Protein AF-A0A8J6CFY9-F1 (afdb_monomer)

Mean predicted aligned error: 5.6 Å

Foldseek 3Di:
DDDDDPDDAFWKFWFFADADPVRADPPQFGTFIFGDDPQWTFGWAAQDPPDQKIFGPPVDDIHGNSRTDDTWDPVQKDKDKDQQQRCCDPVRNNSPDITIMIGCPVTDDDPSYDHHHNNVRDHDD

pLDDT: mean 87.93, std 11.48, range [39.66, 97.69]

Radius of gyration: 15.2 Å; Cα contacts (8 Å, |Δi|>4): 250; chains: 1; bounding box: 37×32×42 Å

Structure (mmCIF, N/CA/C/O backbone):
data_AF-A0A8J6CFY9-F1
#
_entry.id   AF-A0A8J6CFY9-F1
#
loop_
_atom_site.group_PDB
_atom_site.id
_atom_site.type_symbol
_atom_site.label_atom_id
_atom_site.label_alt_id
_atom_site.label_comp_id
_atom_site.label_asym_id
_atom_site.label_entity_id
_atom_site.label_seq_id
_atom_site.pdbx_PDB_ins_code
_atom_site.Cartn_x
_atom_site.Cartn_y
_atom_site.Cartn_z
_atom_site.occupancy
_atom_site.B_iso_or_equiv
_atom_site.auth_seq_id
_atom_site.auth_comp_id
_atom_site.auth_asym_id
_atom_site.auth_atom_id
_atom_site.pdbx_PDB_model_num
ATOM 1 N N . MET A 1 1 ? -15.707 1.335 21.697 1.00 39.66 1 MET A N 1
ATOM 2 C CA . MET A 1 1 ? -15.986 -0.067 21.331 1.00 39.66 1 MET A CA 1
ATOM 3 C C . MET A 1 1 ? -14.994 -0.407 20.237 1.00 39.66 1 MET A C 1
ATOM 5 O O . MET A 1 1 ? -15.181 0.064 19.128 1.00 39.66 1 MET A O 1
ATOM 9 N N . HIS A 1 2 ? -13.880 -1.063 20.570 1.00 47.53 2 HIS A N 1
ATOM 10 C CA . HIS A 1 2 ? -12.913 -1.491 19.557 1.00 47.53 2 HIS A CA 1
ATOM 11 C C . HIS A 1 2 ? -13.482 -2.744 18.893 1.00 47.53 2 HIS A C 1
ATOM 13 O O . HIS A 1 2 ? -13.640 -3.768 19.554 1.00 47.53 2 HIS A O 1
ATOM 19 N N . VAL A 1 3 ? -13.885 -2.636 17.628 1.00 51.59 3 VAL A N 1
ATOM 20 C CA . VAL A 1 3 ? -14.164 -3.813 16.804 1.00 51.59 3 VAL A CA 1
ATOM 21 C C . VAL A 1 3 ? -12.809 -4.431 16.500 1.00 51.59 3 VAL A C 1
ATOM 23 O O . VAL A 1 3 ? -11.958 -3.782 15.904 1.00 51.59 3 VAL A O 1
ATOM 26 N N . GLN A 1 4 ? -12.590 -5.654 16.967 1.00 63.72 4 GLN A N 1
ATOM 27 C CA . GLN A 1 4 ? -11.393 -6.403 16.623 1.00 63.72 4 GLN A CA 1
ATOM 28 C C . GLN A 1 4 ? -11.618 -6.962 15.216 1.00 63.72 4 GLN A C 1
ATOM 30 O O . GLN A 1 4 ? -12.425 -7.875 15.036 1.00 63.72 4 GLN A O 1
ATOM 35 N N . LEU A 1 5 ? -10.991 -6.345 14.214 1.00 73.81 5 LEU A N 1
ATOM 36 C CA . LEU A 1 5 ? -11.023 -6.850 12.845 1.00 73.81 5 LEU A CA 1
ATOM 37 C C . LEU A 1 5 ? -10.344 -8.227 12.834 1.00 73.81 5 LEU A C 1
ATOM 39 O O . LEU A 1 5 ? -9.223 -8.377 13.317 1.00 73.81 5 LEU A O 1
ATOM 43 N N . GLN A 1 6 ? -11.040 -9.245 12.331 1.00 85.25 6 GLN A N 1
ATOM 44 C CA . GLN A 1 6 ? -10.416 -10.531 12.031 1.00 85.25 6 GLN A CA 1
ATOM 45 C C . GLN A 1 6 ? -9.733 -10.392 10.676 1.00 85.25 6 GLN A C 1
ATOM 47 O O . GLN A 1 6 ? -10.409 -10.438 9.653 1.00 85.25 6 GLN A O 1
ATOM 52 N N . LEU A 1 7 ? -8.424 -10.158 10.701 1.00 92.81 7 LEU A N 1
ATOM 53 C CA . LEU A 1 7 ? -7.603 -9.981 9.508 1.00 92.81 7 LEU A CA 1
ATOM 54 C C . LEU A 1 7 ? -6.872 -11.281 9.170 1.00 92.81 7 LEU A C 1
ATOM 56 O O . LEU A 1 7 ? -6.381 -11.978 10.063 1.00 92.81 7 LEU A O 1
ATOM 60 N N . ALA A 1 8 ? -6.826 -11.598 7.883 1.00 93.88 8 ALA A N 1
ATOM 61 C CA . ALA A 1 8 ? -6.137 -12.741 7.309 1.00 93.88 8 ALA A CA 1
ATOM 62 C C . ALA A 1 8 ? -4.882 -12.307 6.537 1.00 93.88 8 ALA A C 1
ATOM 64 O O . ALA A 1 8 ? -4.687 -11.138 6.217 1.00 93.8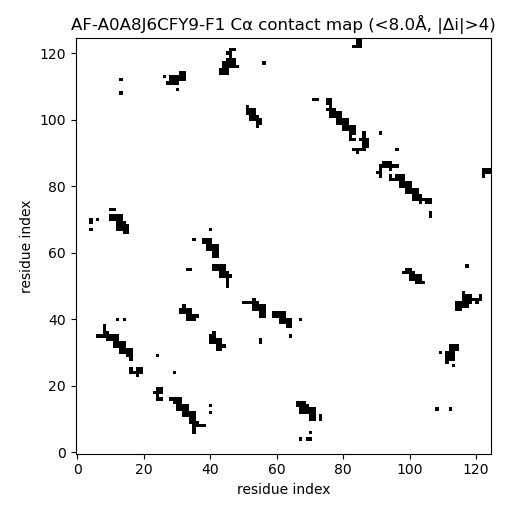8 8 ALA A O 1
ATOM 65 N N . GLU A 1 9 ? -4.019 -13.277 6.238 1.00 94.38 9 GLU A N 1
ATOM 66 C CA . GLU A 1 9 ? -2.862 -13.071 5.364 1.00 94.38 9 GLU A CA 1
ATOM 67 C C . GLU A 1 9 ? -3.316 -12.594 3.974 1.00 94.38 9 GLU A C 1
ATOM 69 O O . GLU A 1 9 ? -4.197 -13.206 3.368 1.00 94.38 9 GLU A O 1
ATOM 74 N N . GLY A 1 10 ? -2.696 -11.526 3.472 1.00 94.62 10 GLY A N 1
ATOM 75 C CA . GLY A 1 10 ? -3.005 -10.906 2.184 1.00 94.62 10 GLY A CA 1
ATOM 76 C C . GLY A 1 10 ? -4.200 -9.948 2.196 1.00 94.62 10 GLY A C 1
ATOM 77 O O . GLY A 1 10 ? -4.516 -9.378 1.150 1.00 94.62 10 GLY A O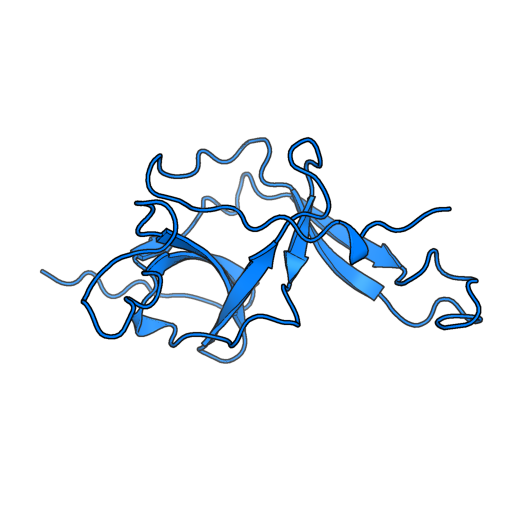 1
ATOM 78 N N . ASP A 1 11 ? -4.863 -9.745 3.342 1.00 96.94 11 ASP A N 1
ATOM 79 C CA . ASP A 1 11 ? -5.894 -8.713 3.462 1.00 96.94 11 ASP A CA 1
ATOM 80 C C . ASP A 1 11 ? -5.282 -7.328 3.247 1.00 96.94 11 ASP A C 1
ATOM 82 O O . ASP A 1 11 ? -4.242 -6.993 3.817 1.00 96.94 11 ASP A O 1
ATOM 86 N N . LEU A 1 12 ? -5.970 -6.488 2.473 1.00 97.69 12 LEU A N 1
ATOM 87 C CA . LEU A 1 12 ? -5.592 -5.090 2.322 1.00 97.69 12 LEU A CA 1
ATOM 88 C C . LEU A 1 12 ? -6.365 -4.217 3.296 1.00 97.69 12 LEU A C 1
ATOM 90 O O . LEU A 1 12 ? -7.585 -4.330 3.428 1.00 97.69 12 LEU A O 1
ATOM 94 N N . VAL A 1 13 ? -5.661 -3.308 3.958 1.00 97.69 13 VAL A N 1
ATOM 95 C CA . VAL A 1 13 ? -6.228 -2.475 5.015 1.00 97.69 13 VAL A CA 1
ATOM 96 C C . VAL A 1 13 ? -5.832 -1.016 4.866 1.00 97.69 13 VAL A C 1
ATOM 98 O O . VAL A 1 13 ? -4.769 -0.684 4.341 1.00 97.69 13 VAL A O 1
ATOM 101 N N . GLU A 1 14 ? -6.667 -0.136 5.409 1.00 97.50 14 GLU A N 1
ATOM 102 C CA . GLU A 1 14 ? -6.207 1.166 5.871 1.00 97.50 14 GLU A CA 1
ATOM 103 C C . GLU A 1 14 ? -5.751 1.050 7.319 1.00 97.50 14 GLU A C 1
ATOM 105 O O . GLU A 1 14 ? -6.473 0.520 8.169 1.00 97.50 14 GLU A O 1
ATOM 110 N N . TYR A 1 15 ? -4.556 1.557 7.597 1.00 96.25 15 TYR A N 1
ATOM 111 C CA . TYR A 1 15 ? -3.928 1.502 8.911 1.00 96.25 15 TYR A CA 1
ATOM 112 C C . TYR A 1 15 ? -3.549 2.899 9.386 1.00 96.25 15 TYR A C 1
ATOM 114 O O . TYR A 1 15 ? -3.349 3.811 8.584 1.00 96.25 15 TYR A O 1
ATOM 122 N N . ARG A 1 16 ? -3.429 3.085 10.695 1.00 95.31 16 ARG A N 1
ATOM 123 C CA . ARG A 1 16 ? -3.052 4.368 11.281 1.00 95.31 16 ARG A CA 1
ATOM 124 C C . ARG A 1 16 ? -1.572 4.672 11.047 1.00 95.31 16 ARG A C 1
ATOM 126 O O . ARG A 1 16 ? -0.696 3.896 11.418 1.00 95.31 16 ARG A O 1
ATOM 133 N N . LEU A 1 17 ? -1.280 5.833 10.462 1.00 92.19 17 LEU A N 1
ATOM 134 C CA . LEU A 1 17 ? 0.099 6.282 10.292 1.00 92.19 17 LEU A CA 1
ATOM 135 C C . LEU A 1 17 ? 0.728 6.627 11.647 1.00 92.19 17 LEU A C 1
ATOM 137 O O . LEU A 1 17 ? 0.064 7.241 12.491 1.00 92.19 17 LEU A O 1
ATOM 141 N N . PRO A 1 18 ? 2.021 6.312 11.842 1.00 85.19 18 PRO A N 1
ATOM 142 C CA . PRO A 1 18 ? 2.742 6.771 13.014 1.00 85.19 18 PRO A CA 1
ATOM 143 C C . PRO A 1 18 ? 2.774 8.303 13.034 1.00 85.19 18 PRO A C 1
ATOM 145 O O . PRO A 1 18 ? 2.968 8.963 12.009 1.00 85.19 18 PRO A O 1
ATOM 148 N N . VAL A 1 19 ? 2.572 8.868 14.220 1.00 83.69 19 VAL A N 1
ATOM 149 C CA . VAL A 1 19 ? 2.742 10.302 14.460 1.00 83.69 19 VAL A CA 1
ATOM 150 C C . VAL A 1 19 ? 4.220 10.620 14.679 1.00 83.69 19 VAL A C 1
ATOM 152 O O . VAL A 1 19 ? 4.953 9.805 15.240 1.00 83.69 19 VAL A O 1
ATOM 155 N N . ASP A 1 20 ? 4.663 11.803 14.251 1.00 77.81 20 ASP A N 1
ATOM 156 C CA . ASP A 1 20 ? 5.998 12.297 14.601 1.00 77.81 20 ASP A CA 1
ATOM 157 C C . ASP A 1 20 ? 6.113 12.567 16.118 1.00 77.81 20 ASP A C 1
ATOM 159 O O . ASP A 1 20 ? 5.126 12.531 16.858 1.00 77.81 20 ASP A O 1
ATOM 163 N N . GLU A 1 21 ? 7.319 12.875 16.603 1.00 69.19 21 GLU A N 1
ATOM 164 C CA . GLU A 1 21 ? 7.559 13.191 18.025 1.00 69.19 21 GLU A CA 1
ATOM 165 C C . GLU A 1 21 ? 6.724 14.384 18.538 1.00 69.19 21 GLU A C 1
ATOM 167 O O . GLU A 1 21 ? 6.524 14.538 19.742 1.00 69.19 21 GLU A O 1
ATOM 172 N N . ALA A 1 22 ? 6.210 15.222 17.633 1.00 72.19 22 ALA A N 1
ATOM 173 C CA . ALA A 1 22 ? 5.331 16.346 17.933 1.00 72.19 22 ALA A CA 1
ATOM 174 C C . ALA A 1 22 ? 3.833 15.995 17.802 1.00 72.19 22 ALA A C 1
ATOM 176 O O . ALA A 1 22 ? 2.985 16.888 17.881 1.00 72.19 22 ALA A O 1
ATOM 177 N N . GLY A 1 23 ? 3.487 14.718 17.604 1.00 71.62 23 GLY A N 1
ATOM 178 C CA . GLY A 1 23 ? 2.112 14.240 17.461 1.00 71.62 23 GLY A CA 1
ATOM 179 C C . GLY A 1 23 ? 1.458 14.602 16.124 1.00 71.62 23 GLY A C 1
ATOM 180 O O . GLY A 1 23 ? 0.234 14.533 16.001 1.00 71.62 23 GLY A O 1
ATOM 181 N N . ARG A 1 24 ? 2.236 15.034 15.128 1.00 74.50 24 ARG A N 1
ATOM 182 C CA . ARG A 1 24 ? 1.733 15.419 13.807 1.00 74.50 24 ARG A CA 1
ATOM 183 C C . ARG A 1 24 ? 1.738 14.220 12.879 1.00 74.50 24 ARG A C 1
ATOM 185 O O . ARG A 1 24 ? 2.643 13.392 12.900 1.00 74.50 24 ARG A O 1
ATOM 192 N N . VAL A 1 25 ? 0.721 14.169 12.031 1.00 77.50 25 VAL A N 1
ATOM 193 C CA . VAL A 1 25 ? 0.616 13.160 10.984 1.00 77.50 25 VAL A CA 1
ATOM 194 C C . VAL A 1 25 ? 1.223 13.678 9.671 1.00 77.50 25 VAL A C 1
ATOM 196 O O . VAL A 1 25 ? 1.073 14.871 9.372 1.00 77.50 25 VAL A O 1
ATOM 199 N N . PRO A 1 26 ? 1.897 12.825 8.879 1.00 74.00 26 PRO A N 1
ATOM 200 C CA . PRO A 1 26 ? 2.460 13.219 7.589 1.00 74.00 26 PRO A CA 1
ATOM 201 C C . PRO A 1 26 ? 1.391 13.805 6.657 1.00 74.00 26 PRO A C 1
ATOM 203 O O . PRO A 1 26 ? 0.328 13.216 6.475 1.00 74.00 26 PRO A O 1
ATOM 206 N N . ASP A 1 27 ? 1.658 14.973 6.070 1.00 77.44 27 ASP A N 1
ATOM 207 C CA . ASP A 1 27 ? 0.786 15.636 5.084 1.00 77.44 27 ASP A CA 1
ATOM 208 C C . ASP A 1 27 ? -0.666 15.893 5.558 1.00 77.44 27 ASP A C 1
ATOM 210 O O . ASP A 1 27 ? -1.576 16.087 4.751 1.00 77.44 27 ASP A O 1
ATOM 214 N N . GLY A 1 28 ? -0.914 15.881 6.876 1.00 82.06 28 GL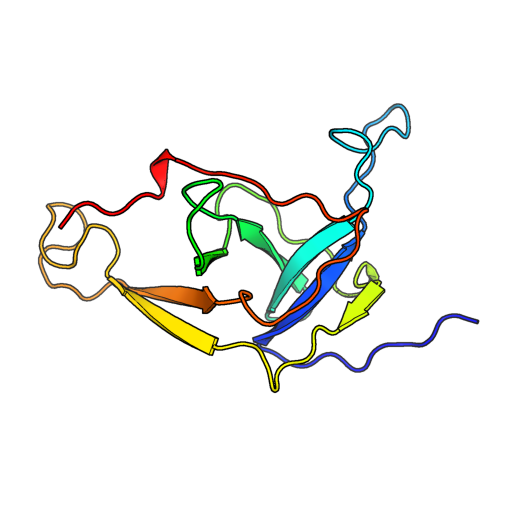Y A N 1
ATOM 215 C CA . GLY A 1 28 ? -2.264 15.991 7.447 1.00 82.06 28 GLY A CA 1
ATOM 216 C C . GLY A 1 28 ? -3.133 14.737 7.266 1.00 82.06 28 GLY A C 1
ATOM 217 O O . GLY A 1 28 ? -4.304 14.750 7.647 1.00 82.06 28 GLY A O 1
ATOM 218 N N . LYS A 1 29 ? -2.576 13.661 6.701 1.00 89.06 29 LYS A N 1
ATOM 219 C CA . LYS A 1 29 ? -3.240 12.380 6.448 1.00 89.06 29 LYS A CA 1
ATOM 220 C C . LYS A 1 29 ? -2.976 11.425 7.599 1.00 89.06 29 LYS A C 1
ATOM 222 O O . LYS A 1 29 ? -1.847 11.318 8.054 1.00 89.06 29 LYS A O 1
ATOM 227 N N . ARG A 1 30 ? -4.010 10.739 8.082 1.00 93.06 30 ARG A N 1
ATOM 228 C CA . ARG A 1 30 ? -3.929 9.898 9.290 1.00 93.06 30 ARG A CA 1
ATOM 229 C C . ARG A 1 30 ? -3.807 8.417 8.986 1.00 93.06 30 ARG A C 1
ATOM 231 O O . ARG A 1 30 ? -3.405 7.665 9.868 1.00 93.06 30 ARG A O 1
ATOM 238 N N . LEU A 1 31 ? -4.171 8.017 7.774 1.00 95.94 31 LEU A N 1
ATOM 239 C CA . LEU A 1 31 ? -4.207 6.624 7.368 1.00 95.94 31 LEU A CA 1
ATOM 240 C C . LEU A 1 31 ? -3.172 6.364 6.275 1.00 95.94 31 LEU A C 1
ATOM 242 O O . LEU A 1 31 ? -2.879 7.243 5.466 1.00 95.94 31 LEU A O 1
ATOM 246 N N . GLY A 1 32 ? -2.605 5.168 6.269 1.00 96.44 32 GLY A N 1
ATOM 247 C CA . GLY A 1 32 ? -1.875 4.582 5.153 1.00 96.44 32 GLY A CA 1
ATOM 248 C C . GLY A 1 32 ? -2.653 3.388 4.615 1.00 96.44 32 GLY A C 1
ATOM 249 O O . GLY A 1 32 ? -3.633 2.961 5.223 1.00 96.44 32 GLY A O 1
ATOM 250 N N . VAL A 1 33 ? -2.217 2.848 3.484 1.00 97.62 33 VAL A N 1
ATOM 251 C CA . VAL A 1 33 ? -2.746 1.604 2.913 1.00 97.62 33 VAL A CA 1
ATOM 252 C C . VAL A 1 33 ? -1.664 0.534 2.972 1.00 97.62 33 VAL A C 1
ATOM 254 O O . VAL A 1 33 ? -0.498 0.835 2.724 1.00 97.62 33 VAL A O 1
ATOM 257 N N . GLY A 1 34 ? -2.022 -0.686 3.355 1.00 97.69 34 GLY A N 1
ATOM 258 C CA . GLY A 1 34 ? -1.062 -1.760 3.589 1.00 97.69 34 GLY A CA 1
ATOM 259 C C . GLY A 1 34 ? -1.647 -3.146 3.340 1.00 97.69 34 GLY A C 1
ATOM 260 O O . GLY A 1 34 ? -2.866 -3.306 3.336 1.00 97.69 34 GLY A O 1
ATOM 261 N N . SER A 1 35 ? -0.776 -4.135 3.160 1.00 97.69 35 SER A N 1
ATOM 262 C CA . SER A 1 35 ? -1.134 -5.556 3.082 1.00 97.69 35 SER A CA 1
ATOM 263 C C . SER A 1 35 ? -0.761 -6.272 4.378 1.00 97.69 35 SER A C 1
ATOM 265 O O . SER A 1 35 ? 0.308 -6.027 4.942 1.00 97.69 35 SER A O 1
ATOM 267 N N . VAL A 1 36 ? -1.633 -7.146 4.874 1.00 97.12 36 VAL A N 1
ATOM 268 C CA . VAL A 1 36 ? -1.392 -7.928 6.088 1.00 97.12 36 VAL A CA 1
ATOM 269 C C . VAL A 1 36 ? -0.505 -9.122 5.761 1.00 97.12 36 VAL A C 1
ATOM 271 O O . VAL A 1 36 ? -0.905 -10.010 5.012 1.00 97.12 36 VAL A O 1
ATOM 274 N N . HIS A 1 37 ? 0.668 -9.180 6.386 1.00 95.31 37 HIS A N 1
ATOM 275 C CA . HIS A 1 37 ? 1.560 -10.329 6.313 1.00 95.31 37 HIS A CA 1
ATOM 276 C C . HIS A 1 37 ? 2.133 -10.677 7.679 1.00 95.31 37 HIS A C 1
ATOM 278 O O . HIS A 1 37 ? 2.663 -9.819 8.383 1.00 95.31 37 HIS A O 1
ATOM 284 N N . GLN A 1 38 ? 2.034 -11.947 8.067 1.00 93.00 38 GLN A N 1
ATOM 285 C CA . GLN A 1 38 ? 2.613 -12.488 9.303 1.00 9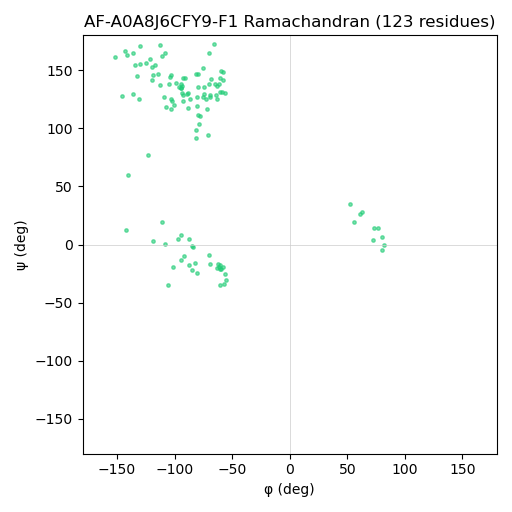3.00 38 GLN A CA 1
ATOM 286 C C . GLN A 1 38 ? 2.222 -11.699 10.571 1.00 93.00 38 GLN A C 1
ATOM 288 O O . GLN A 1 38 ? 3.008 -11.566 11.508 1.00 93.00 38 GLN A O 1
ATOM 293 N N . GLY A 1 39 ? 0.991 -11.177 10.614 1.00 91.75 39 GLY A N 1
ATOM 294 C CA . GLY A 1 39 ? 0.490 -10.381 11.742 1.00 91.75 39 GLY A CA 1
ATOM 295 C C . GLY A 1 39 ? 1.011 -8.940 11.786 1.00 91.75 39 GLY A C 1
ATOM 296 O O . GLY A 1 39 ? 0.865 -8.271 12.806 1.00 91.75 39 GLY A O 1
ATOM 297 N N . GLN A 1 40 ? 1.601 -8.456 10.697 1.00 96.44 40 GLN A N 1
ATOM 298 C CA . GLN A 1 40 ? 2.002 -7.066 10.506 1.00 96.44 40 GLN A CA 1
ATOM 299 C C . GLN A 1 40 ? 1.307 -6.493 9.272 1.00 96.44 40 GLN A C 1
ATOM 301 O O . GLN A 1 40 ? 0.867 -7.234 8.399 1.00 96.44 40 GLN A O 1
ATOM 306 N N . VAL A 1 41 ? 1.224 -5.171 9.185 1.00 97.50 41 VAL A N 1
ATOM 307 C CA . VAL A 1 41 ? 0.780 -4.466 7.981 1.00 97.50 41 VAL A CA 1
ATOM 308 C C . VAL A 1 41 ? 2.008 -3.897 7.289 1.00 97.50 41 VAL A C 1
ATOM 310 O O . VAL A 1 41 ? 2.713 -3.051 7.839 1.00 97.50 41 VAL A O 1
ATOM 313 N N . PHE A 1 42 ? 2.261 -4.371 6.077 1.00 97.44 42 PHE A N 1
ATOM 314 C CA . PHE A 1 42 ? 3.319 -3.890 5.203 1.00 97.44 42 PHE A CA 1
ATOM 315 C C . PHE A 1 42 ? 2.768 -2.730 4.371 1.00 97.44 42 PHE A C 1
ATOM 317 O O . PHE A 1 42 ? 1.801 -2.936 3.630 1.00 97.44 42 PHE A O 1
ATOM 324 N N . PRO A 1 43 ? 3.319 -1.511 4.504 1.00 97.50 43 PRO A N 1
ATOM 325 C CA . PRO A 1 43 ? 2.840 -0.353 3.762 1.00 97.50 43 PRO A CA 1
ATOM 326 C C . PRO A 1 43 ? 2.894 -0.586 2.255 1.00 97.50 43 PRO A C 1
ATOM 328 O O . PRO A 1 43 ? 3.843 -1.179 1.748 1.00 97.50 43 PRO A O 1
ATOM 331 N N . LEU A 1 44 ? 1.886 -0.090 1.544 1.00 97.44 44 LEU A N 1
ATOM 332 C CA . LEU A 1 44 ? 1.853 -0.087 0.090 1.00 97.44 44 LEU A CA 1
ATOM 333 C C . LEU A 1 44 ? 2.180 1.308 -0.460 1.00 97.44 44 LEU A C 1
ATOM 335 O O . LEU A 1 44 ? 1.797 2.338 0.105 1.00 97.44 44 LEU A O 1
ATOM 339 N N . CYS A 1 45 ? 2.845 1.340 -1.607 1.00 96.62 45 CYS A N 1
ATOM 340 C CA . CYS A 1 45 ? 3.124 2.536 -2.389 1.00 96.62 45 CYS A CA 1
ATOM 341 C C . CYS A 1 45 ? 2.728 2.339 -3.856 1.00 96.62 45 CYS A C 1
ATOM 343 O O . CYS A 1 45 ? 2.395 1.242 -4.296 1.00 96.62 45 CYS A O 1
ATOM 345 N N . LYS A 1 46 ? 2.766 3.429 -4.618 1.00 95.00 46 LYS A N 1
ATOM 346 C CA . LYS A 1 46 ? 2.643 3.442 -6.080 1.00 95.00 46 LYS A CA 1
ATOM 347 C C . LYS A 1 46 ? 3.935 3.982 -6.665 1.00 95.00 46 LYS A C 1
ATOM 349 O O . LYS A 1 46 ? 4.588 4.794 -6.018 1.00 95.00 46 LYS A O 1
ATOM 354 N N . TRP A 1 47 ? 4.289 3.648 -7.900 1.00 90.62 47 TRP A N 1
ATOM 355 C CA . TRP A 1 47 ? 5.438 4.310 -8.537 1.00 90.62 47 TRP A CA 1
ATOM 356 C C . TRP A 1 47 ? 5.094 5.693 -9.107 1.00 90.62 47 TRP A C 1
ATOM 358 O O . TRP A 1 47 ? 5.952 6.562 -9.197 1.00 90.62 47 TRP A O 1
ATOM 368 N N . SER A 1 48 ? 3.829 5.958 -9.436 1.00 92.50 48 SER A N 1
ATOM 369 C CA . SER A 1 48 ? 3.373 7.288 -9.851 1.00 92.50 48 SER A CA 1
ATOM 370 C C . SER A 1 48 ? 1.990 7.604 -9.282 1.00 92.50 48 SER A C 1
ATOM 372 O O . SER A 1 48 ? 1.263 6.713 -8.837 1.00 92.50 48 SER A O 1
ATOM 374 N N . ALA A 1 49 ? 1.611 8.885 -9.284 1.00 89.69 49 ALA A N 1
ATOM 375 C CA . ALA A 1 49 ? 0.281 9.303 -8.836 1.00 89.69 49 ALA A CA 1
ATOM 376 C C . ALA A 1 49 ? -0.841 8.677 -9.688 1.00 89.69 49 ALA A C 1
ATOM 378 O O . ALA A 1 49 ? -1.881 8.308 -9.143 1.00 89.69 49 ALA A O 1
ATOM 379 N N . GLU A 1 50 ? -0.580 8.495 -10.985 1.00 89.81 50 GLU A N 1
ATOM 380 C CA . GLU A 1 50 ? -1.530 8.003 -11.992 1.00 89.81 50 GLU A CA 1
ATOM 381 C C . GLU A 1 50 ? -1.501 6.479 -12.180 1.00 89.81 50 GLU A C 1
ATOM 383 O O . GLU A 1 50 ? -2.351 5.946 -12.880 1.00 89.81 50 GLU A O 1
ATOM 388 N N . ALA A 1 51 ? -0.524 5.764 -11.609 1.00 88.25 51 ALA A N 1
ATOM 389 C CA . ALA A 1 51 ? -0.483 4.302 -11.695 1.00 88.25 51 ALA A CA 1
ATOM 390 C C . ALA A 1 51 ? -1.751 3.699 -11.072 1.00 88.25 51 ALA A C 1
ATOM 392 O O . ALA A 1 51 ? -2.267 4.252 -10.118 1.00 88.25 51 ALA A O 1
ATOM 393 N N . ASP A 1 52 ? -2.254 2.559 -11.523 1.00 87.62 52 ASP A N 1
ATOM 394 C CA . ASP A 1 52 ? -3.387 1.915 -10.830 1.00 87.62 52 ASP A CA 1
ATOM 395 C C . ASP A 1 52 ? -2.932 0.851 -9.825 1.00 87.62 52 ASP A C 1
ATOM 397 O O . ASP A 1 52 ? -3.713 0.408 -8.982 1.00 87.62 52 ASP A O 1
ATOM 401 N N . GLU A 1 53 ? -1.662 0.458 -9.903 1.00 91.94 53 GLU A N 1
ATOM 402 C CA . GLU A 1 53 ? -1.086 -0.626 -9.120 1.00 91.94 53 GLU A CA 1
ATOM 403 C C . GLU A 1 53 ? -0.373 -0.104 -7.871 1.00 91.94 53 GLU A C 1
ATOM 405 O O . GLU A 1 53 ? 0.401 0.860 -7.897 1.00 91.94 53 GLU A O 1
ATOM 410 N N . PHE A 1 54 ? -0.641 -0.796 -6.775 1.00 96.25 54 PHE A N 1
ATOM 411 C CA . PHE A 1 54 ? 0.021 -0.676 -5.494 1.00 96.25 54 PHE A CA 1
ATOM 412 C C . PHE A 1 54 ? 0.966 -1.858 -5.314 1.00 96.25 54 PHE A C 1
ATOM 414 O O . PHE A 1 54 ? 0.639 -2.975 -5.700 1.00 96.25 54 PHE A O 1
ATOM 421 N N . LEU A 1 55 ? 2.106 -1.613 -4.688 1.00 95.31 55 LEU A N 1
ATOM 422 C CA . LEU A 1 55 ? 3.137 -2.599 -4.364 1.00 95.31 55 LEU A CA 1
ATOM 423 C C . LEU A 1 55 ? 3.634 -2.366 -2.939 1.00 95.31 55 LEU A C 1
ATOM 425 O O . LEU A 1 55 ? 3.399 -1.298 -2.375 1.00 95.31 55 LEU A O 1
ATOM 429 N N . VAL A 1 56 ? 4.332 -3.337 -2.360 1.00 95.75 56 VAL A N 1
ATOM 430 C CA . VAL A 1 56 ? 4.939 -3.171 -1.033 1.00 95.75 56 VAL A CA 1
ATOM 431 C C . VAL A 1 56 ? 6.010 -2.077 -1.068 1.00 95.75 56 VAL A C 1
ATOM 433 O O . VAL A 1 56 ? 6.909 -2.092 -1.907 1.00 95.75 56 VAL A O 1
ATOM 436 N N . ASP A 1 57 ? 5.925 -1.121 -0.142 1.00 95.31 57 ASP A N 1
ATOM 437 C CA . ASP A 1 57 ? 6.963 -0.115 0.079 1.00 95.31 57 ASP A CA 1
ATOM 438 C C . ASP A 1 57 ? 8.082 -0.715 0.939 1.00 95.31 57 ASP A C 1
ATOM 440 O O . ASP A 1 57 ? 8.030 -0.676 2.167 1.00 95.31 57 ASP A O 1
ATOM 444 N N . GLU A 1 58 ? 9.098 -1.282 0.289 1.00 91.00 58 GLU A N 1
ATOM 445 C CA . GLU A 1 58 ? 10.251 -1.915 0.951 1.00 91.00 58 GLU A CA 1
ATOM 446 C C . GLU A 1 58 ? 11.097 -0.942 1.792 1.00 91.00 58 GLU A C 1
ATOM 448 O O . GLU A 1 58 ? 11.814 -1.372 2.696 1.00 91.00 58 GLU A O 1
ATOM 453 N N . ASP A 1 59 ? 10.993 0.366 1.540 1.00 91.38 59 ASP A N 1
ATOM 454 C CA . ASP A 1 59 ? 11.663 1.395 2.340 1.00 91.38 59 ASP A CA 1
ATOM 455 C C . ASP A 1 59 ? 10.881 1.749 3.616 1.00 91.38 59 ASP A C 1
ATOM 457 O O . ASP A 1 59 ? 11.405 2.427 4.508 1.00 91.38 59 ASP A O 1
ATOM 461 N N . ALA A 1 60 ? 9.605 1.364 3.698 1.00 93.00 60 ALA A N 1
ATOM 462 C CA . ALA A 1 60 ? 8.758 1.645 4.844 1.00 93.00 60 ALA A CA 1
ATOM 463 C C . ALA A 1 60 ? 8.792 0.481 5.841 1.00 93.00 60 ALA A C 1
ATOM 465 O O . ALA A 1 60 ? 8.707 -0.693 5.488 1.00 93.00 60 ALA A O 1
ATOM 466 N N . SER A 1 61 ? 8.890 0.804 7.131 1.00 94.25 61 SER A N 1
ATOM 467 C CA . SER A 1 61 ? 8.818 -0.224 8.171 1.00 94.25 61 SER A CA 1
ATOM 468 C C . SER A 1 61 ? 7.394 -0.787 8.285 1.00 94.25 61 SER A C 1
ATOM 470 O O . SER A 1 61 ? 6.443 0.002 8.296 1.00 94.25 61 SER A O 1
ATOM 472 N N . PRO A 1 62 ? 7.232 -2.115 8.437 1.00 95.69 62 PRO A N 1
ATOM 473 C CA . PRO A 1 62 ? 5.946 -2.711 8.774 1.00 95.69 62 PRO A CA 1
ATOM 474 C C . PRO A 1 62 ? 5.400 -2.150 10.088 1.00 95.69 62 PRO A C 1
ATOM 476 O O . PRO A 1 62 ? 6.163 -1.828 11.003 1.00 95.69 62 PRO A O 1
ATOM 479 N N . VAL A 1 63 ? 4.077 -2.074 10.200 1.00 94.38 63 VAL A N 1
ATOM 480 C CA . VAL A 1 63 ? 3.388 -1.673 11.434 1.00 94.38 63 VAL A CA 1
ATOM 481 C C . VAL A 1 63 ? 2.636 -2.852 12.044 1.00 94.38 63 VAL A C 1
ATOM 483 O O . VAL A 1 63 ? 2.392 -3.862 11.385 1.00 94.38 63 VAL A O 1
ATOM 486 N N . ASP A 1 64 ? 2.282 -2.748 13.322 1.00 94.56 64 ASP A N 1
ATOM 487 C CA . ASP A 1 64 ? 1.479 -3.772 13.991 1.00 94.56 64 ASP A CA 1
ATOM 488 C C . ASP A 1 64 ? 0.076 -3.842 13.363 1.00 94.56 64 ASP A C 1
ATOM 490 O O . ASP A 1 64 ? -0.541 -2.812 13.081 1.00 94.56 64 ASP A O 1
ATOM 494 N N . VAL A 1 65 ? -0.451 -5.052 13.162 1.00 94.44 65 VAL A N 1
ATOM 495 C CA . VAL A 1 65 ? -1.814 -5.266 12.652 1.00 94.44 65 VAL A CA 1
ATOM 496 C C . VAL A 1 65 ? -2.893 -4.660 13.557 1.00 94.44 65 VAL A C 1
ATOM 498 O O . VAL A 1 65 ? -3.989 -4.355 13.092 1.00 94.44 65 VAL A O 1
ATOM 501 N N . ALA A 1 66 ? -2.584 -4.415 14.832 1.00 93.31 66 ALA A N 1
ATOM 502 C CA . ALA A 1 66 ? -3.449 -3.685 15.752 1.00 93.31 66 ALA A CA 1
ATOM 503 C C . ALA A 1 66 ? -3.733 -2.232 15.320 1.00 93.31 66 ALA A C 1
ATOM 505 O O . ALA A 1 66 ? -4.720 -1.655 15.776 1.00 93.31 66 ALA A O 1
ATOM 506 N N . GLU A 1 67 ? -2.908 -1.651 14.442 1.00 94.75 67 GLU A N 1
ATOM 507 C CA . GLU A 1 67 ? -3.116 -0.312 13.874 1.00 94.75 67 GLU A CA 1
ATOM 508 C C . GLU A 1 67 ? -4.039 -0.317 12.643 1.00 94.75 67 GLU A C 1
ATOM 510 O O . GLU A 1 67 ? -4.316 0.745 12.081 1.00 94.75 67 GLU A O 1
ATOM 515 N N . ALA A 1 68 ? -4.523 -1.482 12.199 1.00 95.31 68 ALA A N 1
ATOM 516 C CA . ALA A 1 68 ? -5.496 -1.571 11.117 1.00 95.31 68 ALA A CA 1
ATOM 517 C C . ALA A 1 68 ? -6.865 -1.020 11.555 1.00 95.31 68 ALA A C 1
ATOM 519 O O . ALA A 1 68 ? -7.447 -1.445 12.553 1.00 95.31 68 ALA A O 1
ATOM 520 N N . GLU A 1 69 ? -7.402 -0.086 10.772 1.00 95.12 69 GLU A N 1
ATOM 521 C CA . GLU A 1 69 ? -8.655 0.628 11.053 1.00 95.12 69 GLU A CA 1
ATOM 522 C C . GLU A 1 69 ? -9.800 0.133 10.166 1.00 95.12 69 GLU A C 1
ATOM 524 O O . GLU A 1 69 ? -10.957 0.082 10.593 1.00 95.12 69 GLU A O 1
ATOM 529 N N . ARG A 1 70 ? -9.490 -0.242 8.919 1.00 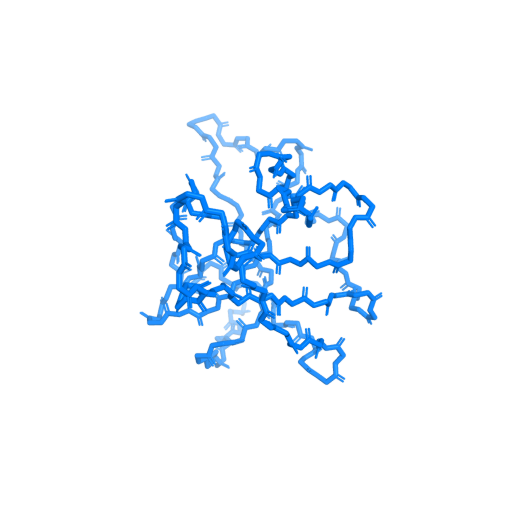95.50 70 ARG A N 1
ATOM 530 C CA . ARG A 1 70 ? -10.489 -0.678 7.940 1.00 95.50 70 ARG A CA 1
ATOM 531 C C . ARG A 1 70 ? -9.935 -1.760 7.025 1.00 95.50 70 ARG A C 1
ATOM 533 O O . ARG A 1 70 ? -8.918 -1.548 6.380 1.00 95.50 70 ARG A O 1
ATOM 540 N N . LEU A 1 71 ? -10.656 -2.873 6.915 1.00 96.31 71 LEU A N 1
ATOM 541 C CA . LEU A 1 71 ? -10.466 -3.863 5.852 1.00 96.31 71 LEU A CA 1
ATOM 542 C C . LEU A 1 71 ? -11.036 -3.320 4.532 1.00 96.31 71 LEU A C 1
ATOM 544 O O . LEU A 1 71 ? -12.177 -2.846 4.503 1.00 96.31 71 LEU A O 1
ATOM 548 N N . LEU A 1 72 ? -10.252 -3.373 3.457 1.00 96.25 72 LEU A N 1
ATOM 549 C CA . LEU A 1 72 ? -10.704 -3.017 2.113 1.00 96.25 72 LEU A CA 1
ATOM 550 C C . LEU A 1 72 ? -11.585 -4.130 1.526 1.00 96.25 72 LEU A C 1
ATOM 552 O O . LEU A 1 72 ? -11.459 -5.301 1.877 1.00 96.25 72 LEU A O 1
ATOM 556 N N . ASP A 1 73 ? -12.505 -3.763 0.631 1.00 94.62 73 ASP A N 1
ATOM 557 C CA . ASP A 1 73 ? -13.381 -4.733 -0.037 1.00 94.62 73 ASP A CA 1
ATOM 558 C C . ASP A 1 73 ? -12.573 -5.570 -1.035 1.00 94.62 73 ASP A C 1
ATOM 560 O O . ASP A 1 73 ? -12.385 -5.183 -2.190 1.00 94.62 73 ASP A O 1
ATOM 564 N N . MET A 1 74 ? -12.113 -6.736 -0.584 1.00 94.25 74 MET A N 1
ATOM 565 C CA . MET A 1 74 ? -11.316 -7.662 -1.389 1.00 94.25 74 MET A CA 1
ATOM 566 C C . MET A 1 74 ? -12.049 -8.160 -2.645 1.00 94.25 74 MET A C 1
ATOM 568 O O . MET A 1 74 ? -11.398 -8.606 -3.583 1.00 94.25 74 MET A O 1
ATOM 572 N N . GLY A 1 75 ? -13.383 -8.040 -2.725 1.00 95.75 75 GLY A N 1
ATOM 573 C CA . GLY A 1 75 ? -14.145 -8.339 -3.944 1.00 95.75 75 GLY A CA 1
ATOM 574 C C . GLY A 1 75 ? -13.937 -7.328 -5.079 1.00 95.75 75 GLY A C 1
ATOM 575 O O . GLY A 1 75 ? -14.392 -7.566 -6.198 1.00 95.75 75 GLY A O 1
ATOM 576 N N . ARG A 1 76 ? -13.265 -6.207 -4.795 1.00 95.19 76 ARG A N 1
ATOM 577 C CA . ARG A 1 76 ? -12.948 -5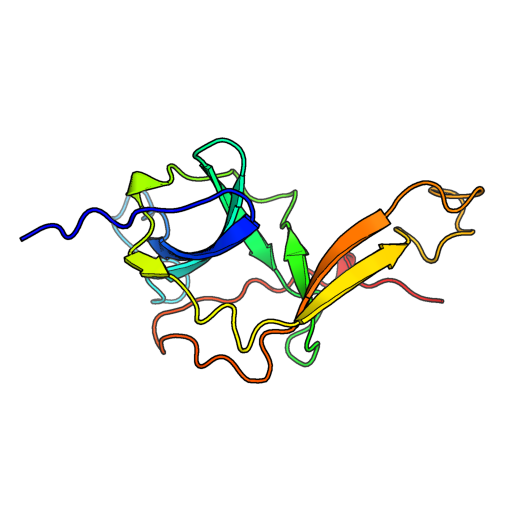.121 -5.736 1.00 95.19 76 ARG A CA 1
ATOM 578 C C . ARG A 1 76 ? -11.447 -4.893 -5.915 1.00 95.19 76 ARG A C 1
ATOM 580 O O . ARG A 1 76 ? -11.049 -3.962 -6.607 1.00 95.19 76 ARG A O 1
ATOM 587 N N . VAL A 1 77 ? -10.623 -5.719 -5.279 1.00 95.25 77 VAL A N 1
ATOM 588 C CA . VAL A 1 77 ? -9.165 -5.673 -5.394 1.00 95.25 77 VAL A CA 1
ATOM 589 C C . VAL A 1 77 ? -8.738 -6.650 -6.479 1.00 95.25 77 VAL A C 1
ATOM 591 O O . VAL A 1 77 ? -9.128 -7.817 -6.452 1.00 95.25 77 VAL A O 1
ATOM 594 N N . TRP A 1 78 ? -7.909 -6.194 -7.415 1.00 95.31 78 TRP A N 1
ATOM 595 C CA . TRP A 1 78 ? -7.302 -7.072 -8.415 1.00 95.31 78 TRP A CA 1
ATOM 596 C C . TRP A 1 78 ? -5.851 -7.363 -8.058 1.00 95.31 78 TRP A C 1
ATOM 598 O O . TRP A 1 78 ? -5.071 -6.436 -7.891 1.00 95.31 78 TRP A O 1
ATOM 608 N N . PHE A 1 79 ? -5.486 -8.639 -7.961 1.00 94.44 79 PHE A N 1
ATOM 609 C CA . PHE A 1 79 ? -4.111 -9.062 -7.700 1.00 94.44 79 PHE A CA 1
ATOM 610 C C . PHE A 1 79 ? -3.371 -9.365 -9.006 1.00 94.44 79 PHE A C 1
ATOM 612 O O . PHE A 1 79 ? -3.918 -10.013 -9.905 1.00 94.44 79 PHE A O 1
ATOM 619 N N . SER A 1 80 ? -2.118 -8.938 -9.090 1.00 92.88 80 SER A N 1
ATOM 620 C CA . SER A 1 80 ? -1.189 -9.276 -10.163 1.00 92.88 80 SER A CA 1
ATOM 621 C C . SER A 1 80 ? 0.224 -9.451 -9.608 1.00 92.88 80 SER A C 1
ATOM 623 O O . SER A 1 80 ? 0.527 -9.073 -8.480 1.00 92.88 80 SER A O 1
ATOM 625 N N . ASN A 1 81 ? 1.105 -10.027 -10.422 1.00 90.50 81 ASN A N 1
ATOM 626 C CA . ASN A 1 81 ? 2.537 -10.013 -10.167 1.00 90.50 81 ASN A CA 1
ATOM 627 C C . ASN A 1 81 ? 3.244 -9.310 -11.315 1.00 90.50 81 ASN A C 1
ATOM 629 O O . ASN A 1 81 ? 2.902 -9.527 -12.482 1.00 90.50 81 ASN A O 1
ATOM 633 N N . ARG A 1 82 ? 4.269 -8.524 -10.987 1.00 87.44 82 ARG A N 1
ATOM 634 C CA . ARG A 1 82 ? 5.169 -7.933 -11.982 1.00 87.44 82 ARG A CA 1
ATOM 635 C C . ARG A 1 82 ? 6.594 -8.414 -11.760 1.00 87.44 82 ARG A C 1
ATOM 637 O O . ARG A 1 82 ? 7.012 -8.637 -10.627 1.00 87.44 82 ARG A O 1
ATOM 644 N N . LEU A 1 83 ? 7.337 -8.580 -12.851 1.00 85.50 83 LEU A N 1
ATOM 645 C CA . LEU A 1 83 ? 8.748 -8.944 -12.782 1.00 85.50 83 LEU A CA 1
ATOM 646 C C . LEU A 1 83 ? 9.571 -7.726 -12.373 1.00 85.50 83 LEU A C 1
ATOM 648 O O . LEU A 1 83 ? 9.512 -6.678 -13.024 1.00 85.50 83 LEU A O 1
ATOM 652 N N . VAL A 1 84 ? 10.378 -7.889 -11.328 1.00 80.88 84 VAL A N 1
ATOM 653 C CA . VAL A 1 84 ? 11.285 -6.839 -10.861 1.00 80.88 84 VAL A CA 1
ATOM 654 C C . VAL A 1 84 ? 12.261 -6.505 -11.991 1.00 80.88 84 VAL A C 1
ATOM 656 O O . VAL A 1 84 ? 12.824 -7.399 -12.630 1.00 80.88 84 VAL A O 1
ATOM 659 N N . GLY A 1 85 ? 12.423 -5.214 -12.293 1.00 72.31 85 GLY A N 1
ATOM 660 C CA . GLY A 1 85 ? 13.338 -4.747 -13.341 1.00 72.31 85 GLY A CA 1
ATOM 661 C C . GLY A 1 85 ? 13.027 -5.262 -14.756 1.00 72.31 85 GLY A C 1
ATOM 662 O O . GLY A 1 85 ? 13.945 -5.395 -15.564 1.00 72.31 85 GLY A O 1
ATOM 663 N N . GLY A 1 86 ? 11.768 -5.608 -15.050 1.00 73.00 86 GLY A N 1
ATOM 664 C CA . GLY A 1 86 ? 11.310 -5.981 -16.396 1.00 73.00 86 GLY A CA 1
ATOM 665 C C . GLY A 1 86 ? 11.625 -7.425 -16.798 1.00 73.00 86 GLY A C 1
ATOM 666 O O . GLY A 1 86 ? 11.397 -7.810 -17.941 1.00 73.00 86 GLY A O 1
ATOM 667 N N . GLY A 1 87 ? 12.149 -8.243 -15.879 1.00 68.62 87 GLY A N 1
ATOM 668 C CA . GLY A 1 87 ? 12.320 -9.689 -16.071 1.00 68.62 87 GLY A CA 1
ATOM 669 C C . GLY A 1 87 ? 13.533 -10.138 -16.890 1.00 68.62 87 GLY A C 1
ATOM 670 O O . GLY A 1 87 ? 13.766 -11.336 -17.005 1.00 68.62 87 GLY A O 1
ATOM 671 N N . MET A 1 88 ? 14.305 -9.208 -17.459 1.00 65.75 88 MET A N 1
ATOM 672 C CA . MET A 1 88 ? 15.580 -9.497 -18.142 1.00 65.75 88 MET A CA 1
ATOM 673 C C . MET A 1 88 ? 16.649 -8.416 -17.905 1.00 65.75 88 MET A C 1
ATOM 675 O O . MET A 1 88 ? 17.668 -8.370 -18.598 1.00 65.75 88 MET A O 1
ATOM 679 N N . GLY A 1 89 ? 16.424 -7.515 -16.945 1.00 66.50 89 GLY A N 1
ATOM 680 C CA . GLY A 1 89 ? 17.400 -6.495 -16.569 1.00 66.50 89 GLY A CA 1
ATOM 681 C C . GLY A 1 89 ? 18.621 -7.093 -15.849 1.00 66.50 89 GLY A C 1
ATOM 682 O O . GLY A 1 89 ? 18.556 -8.218 -15.355 1.00 66.50 89 GLY A O 1
ATOM 683 N N . PRO A 1 90 ? 19.733 -6.346 -15.709 1.00 65.38 90 PRO A N 1
ATOM 684 C CA . PRO A 1 90 ? 20.955 -6.834 -15.055 1.00 65.38 90 PRO A CA 1
ATOM 685 C C . PRO A 1 90 ? 20.757 -7.351 -13.621 1.00 65.38 90 PRO A C 1
ATOM 687 O O . PRO A 1 90 ? 21.552 -8.165 -13.161 1.00 65.38 90 PRO A O 1
ATOM 690 N N . GLY A 1 91 ? 19.720 -6.870 -12.925 1.00 71.00 91 GLY A N 1
ATOM 691 C CA . GLY A 1 91 ? 19.350 -7.310 -11.576 1.00 71.00 91 GLY A CA 1
ATOM 692 C C .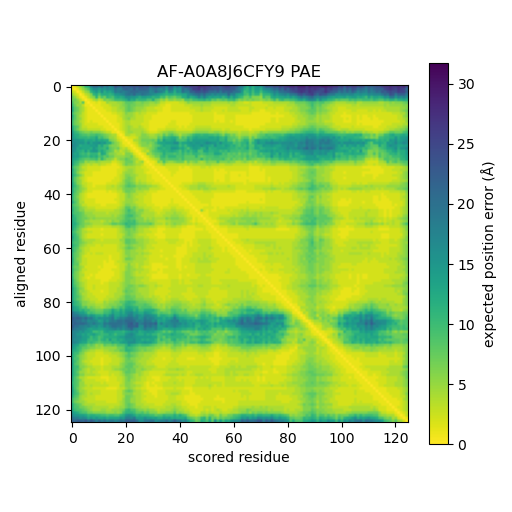 GLY A 1 91 ? 18.412 -8.521 -11.526 1.00 71.00 91 GLY A C 1
ATOM 693 O O . GLY A 1 91 ? 18.360 -9.175 -10.499 1.00 71.00 91 GLY A O 1
ATOM 694 N N . ASN A 1 92 ? 17.722 -8.854 -12.622 1.00 81.19 92 ASN A N 1
ATOM 695 C CA . ASN A 1 92 ? 16.809 -9.998 -12.714 1.00 81.19 92 ASN A CA 1
ATOM 696 C C . ASN A 1 92 ? 16.957 -10.691 -14.088 1.00 81.19 92 ASN A C 1
ATOM 698 O O . ASN A 1 92 ? 16.013 -10.728 -14.879 1.00 81.19 92 ASN A O 1
ATOM 702 N N . PRO A 1 93 ? 18.161 -11.193 -14.431 1.00 72.19 93 PRO A N 1
ATOM 703 C CA . PRO A 1 93 ? 18.496 -11.644 -15.788 1.00 72.19 93 PRO A CA 1
ATOM 704 C C . PRO A 1 93 ? 17.763 -12.923 -16.214 1.00 72.19 93 PRO A C 1
ATOM 706 O O . PRO A 1 93 ? 17.724 -13.248 -17.400 1.00 72.19 93 PRO A O 1
ATOM 709 N N . HIS A 1 94 ? 17.214 -13.658 -15.249 1.00 79.69 94 HIS A N 1
ATOM 710 C CA . HIS A 1 94 ? 16.465 -14.892 -15.466 1.00 79.69 94 HIS A CA 1
ATOM 711 C C . HIS A 1 94 ? 14.957 -14.719 -15.231 1.00 79.69 94 HIS A C 1
ATOM 713 O O . HIS A 1 94 ? 14.214 -15.682 -15.403 1.00 79.69 94 HIS A O 1
ATOM 719 N N . GLY A 1 95 ? 14.503 -13.510 -14.874 1.00 79.62 95 GLY A N 1
ATOM 720 C CA . GLY A 1 95 ? 13.090 -13.221 -14.619 1.00 79.62 95 GLY A CA 1
ATOM 721 C C . GLY A 1 95 ? 12.507 -14.003 -13.444 1.00 79.62 95 GLY A C 1
ATOM 722 O O . GLY A 1 95 ? 11.320 -14.309 -13.445 1.00 79.62 95 GLY A O 1
ATOM 723 N N . GLU A 1 96 ? 13.344 -14.373 -12.477 1.00 83.44 96 GLU A N 1
ATOM 724 C CA . GL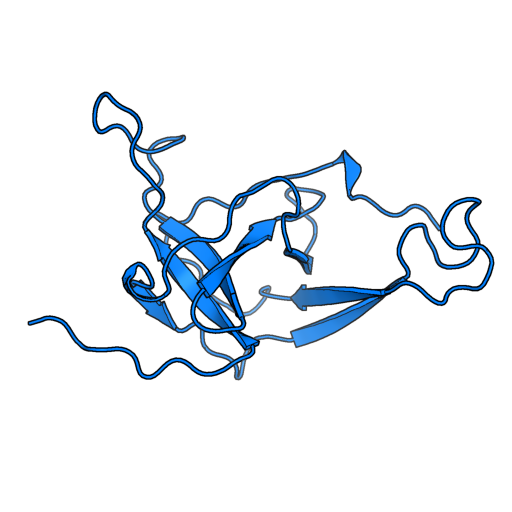U A 1 96 ? 12.959 -15.199 -11.329 1.00 83.44 96 GLU A CA 1
ATOM 725 C C . GLU A 1 96 ? 12.365 -14.358 -10.196 1.00 83.44 96 GLU A C 1
ATOM 727 O O . GLU A 1 96 ? 11.609 -14.874 -9.376 1.00 83.44 96 GLU A O 1
ATOM 732 N N . GLU A 1 97 ? 12.677 -13.060 -10.164 1.00 84.06 97 GLU A N 1
ATOM 733 C CA . GLU A 1 97 ? 12.168 -12.145 -9.149 1.00 84.06 97 GLU A CA 1
ATOM 734 C C . GLU A 1 97 ? 10.884 -11.455 -9.620 1.00 84.06 97 GLU A C 1
ATOM 736 O O . GLU A 1 97 ? 10.849 -10.781 -10.658 1.00 84.06 97 GLU A O 1
ATOM 741 N N . SER A 1 98 ? 9.828 -11.600 -8.825 1.00 88.00 98 SER A N 1
ATOM 742 C CA . SER A 1 98 ? 8.556 -10.908 -8.992 1.00 88.00 98 SER A CA 1
ATOM 743 C C . SER A 1 98 ? 8.121 -10.275 -7.682 1.00 88.00 98 SER A C 1
ATOM 745 O O . SER A 1 98 ? 8.460 -10.768 -6.609 1.00 88.00 98 SER A O 1
ATOM 747 N N . GLU A 1 99 ? 7.310 -9.235 -7.778 1.00 89.56 99 GLU A N 1
ATOM 748 C CA . GLU A 1 99 ? 6.656 -8.626 -6.628 1.00 89.56 99 GLU A CA 1
ATOM 749 C C . GLU A 1 99 ? 5.134 -8.686 -6.768 1.00 89.56 99 GLU A C 1
ATOM 751 O O . GLU A 1 99 ? 4.581 -8.749 -7.875 1.00 89.56 99 GLU A O 1
ATOM 756 N N . ASP A 1 100 ? 4.471 -8.704 -5.618 1.00 93.44 100 ASP A N 1
ATOM 757 C CA . ASP A 1 100 ? 3.021 -8.661 -5.501 1.00 93.44 100 ASP A CA 1
ATOM 758 C C . ASP A 1 100 ? 2.509 -7.252 -5.792 1.00 93.44 100 ASP A C 1
ATOM 760 O O . ASP A 1 100 ? 3.074 -6.251 -5.340 1.00 93.44 100 ASP A O 1
ATOM 764 N N . CYS A 1 101 ? 1.445 -7.181 -6.585 1.00 94.50 101 CYS A N 1
ATOM 765 C CA . CYS A 1 101 ? 0.808 -5.942 -6.989 1.00 94.50 101 CYS A CA 1
ATOM 766 C C . CYS A 1 101 ? -0.704 -6.037 -6.808 1.00 94.50 101 CYS A C 1
ATOM 768 O O . CYS A 1 101 ? -1.328 -7.078 -7.030 1.00 94.50 101 CYS A O 1
ATOM 770 N N . TRP A 1 102 ? -1.307 -4.914 -6.434 1.00 96.75 102 TRP A N 1
ATOM 771 C CA . TRP A 1 102 ? -2.742 -4.802 -6.225 1.00 96.75 102 TRP A CA 1
ATOM 772 C C . TRP A 1 102 ? -3.291 -3.583 -6.951 1.00 96.75 102 TRP A C 1
ATOM 774 O O . TRP A 1 102 ? -2.850 -2.461 -6.717 1.00 96.75 102 TRP A O 1
ATOM 784 N N . SER A 1 103 ? -4.293 -3.776 -7.801 1.00 95.62 103 SER A N 1
ATOM 785 C CA . SER A 1 103 ? -5.090 -2.680 -8.336 1.00 95.62 103 SER A CA 1
ATOM 786 C C . SER A 1 103 ? -6.241 -2.363 -7.389 1.00 95.62 103 SER A C 1
ATOM 788 O O . SER A 1 103 ? -7.039 -3.241 -7.046 1.00 95.62 103 SER A O 1
ATOM 790 N N . LEU A 1 104 ? -6.321 -1.094 -6.986 1.00 94.88 104 LEU A N 1
ATOM 791 C CA . LEU A 1 104 ? -7.370 -0.555 -6.112 1.00 94.88 104 LEU A CA 1
ATOM 792 C C . LEU A 1 104 ? -8.307 0.408 -6.855 1.00 94.88 104 LEU A C 1
ATOM 794 O O . LEU A 1 104 ? -8.984 1.207 -6.217 1.00 94.88 104 LEU A O 1
ATOM 798 N N . ALA A 1 105 ? -8.347 0.354 -8.191 1.00 92.31 105 ALA A N 1
ATOM 799 C CA . ALA A 1 105 ? -9.101 1.300 -9.020 1.00 92.31 105 ALA A CA 1
ATOM 800 C C . ALA A 1 105 ? -10.605 1.358 -8.672 1.00 92.31 105 ALA A C 1
ATOM 802 O O . ALA A 1 105 ? -11.205 2.431 -8.703 1.00 92.31 105 ALA A O 1
ATOM 803 N N . ASP A 1 106 ? -11.194 0.224 -8.276 1.00 93.44 106 ASP A N 1
ATOM 804 C CA . ASP A 1 106 ? -12.611 0.111 -7.895 1.00 93.44 106 ASP A CA 1
ATOM 805 C C . ASP A 1 106 ? -12.854 0.194 -6.372 1.00 93.44 106 ASP A C 1
ATOM 807 O O . ASP A 1 106 ? -13.988 0.031 -5.894 1.00 93.44 106 ASP A O 1
ATOM 811 N N . VAL A 1 107 ? -11.802 0.453 -5.589 1.00 93.94 107 VAL A N 1
ATOM 812 C CA . VAL A 1 107 ? -11.855 0.575 -4.129 1.00 93.94 107 VAL A CA 1
ATOM 813 C C . VAL A 1 107 ? -11.816 2.046 -3.729 1.00 93.94 107 VAL A C 1
ATOM 815 O O . VAL A 1 107 ? -10.874 2.776 -4.022 1.00 93.94 107 VAL A O 1
ATOM 818 N N . GLU A 1 108 ? -12.823 2.487 -2.977 1.00 94.19 108 GLU A N 1
ATOM 819 C CA . GLU A 1 108 ? -12.823 3.831 -2.402 1.00 94.19 108 GLU A CA 1
ATOM 820 C C . GLU A 1 108 ? -11.947 3.866 -1.141 1.00 94.19 108 GLU A C 1
ATOM 822 O O . GLU A 1 108 ? -12.265 3.253 -0.111 1.00 94.19 108 GLU A O 1
ATOM 827 N N . LEU A 1 109 ? -10.820 4.577 -1.229 1.00 94.69 109 LEU A N 1
ATOM 828 C CA . LEU A 1 109 ? -9.974 4.904 -0.084 1.00 94.69 109 LEU A CA 1
ATOM 829 C C . LEU A 1 109 ? -10.557 6.088 0.694 1.00 94.69 109 LEU A C 1
ATOM 831 O O . LEU A 1 109 ? -11.147 7.009 0.127 1.00 94.69 109 LEU A O 1
ATOM 835 N N . SER A 1 110 ? -10.362 6.081 2.007 1.00 95.69 110 SER A N 1
ATOM 836 C CA . SER A 1 110 ? -10.745 7.178 2.885 1.00 95.69 110 SER A CA 1
ATOM 837 C C . SER A 1 110 ? -10.008 8.455 2.480 1.00 95.69 110 SER A C 1
ATOM 839 O O . SER A 1 110 ? -8.822 8.440 2.155 1.00 95.69 110 SER A O 1
ATOM 841 N N . ALA A 1 111 ? -10.674 9.607 2.579 1.00 93.88 111 ALA A N 1
ATOM 842 C CA . ALA A 1 111 ? -10.054 10.898 2.262 1.00 93.88 111 ALA A CA 1
ATOM 843 C C . ALA A 1 111 ? -8.828 11.215 3.147 1.00 93.88 111 ALA A C 1
ATOM 845 O O . ALA A 1 111 ? -7.989 12.038 2.777 1.00 93.88 111 ALA A O 1
ATOM 846 N N . GLU A 1 112 ? -8.716 10.576 4.313 1.00 94.00 112 GLU A N 1
ATOM 847 C CA . GLU A 1 112 ? -7.586 10.691 5.242 1.00 94.00 112 GLU A CA 1
ATOM 848 C C . GLU A 1 112 ? -6.407 9.768 4.901 1.00 94.00 112 GLU A C 1
ATOM 850 O O . GLU A 1 112 ? -5.380 9.845 5.578 1.00 94.00 112 GLU A O 1
ATOM 855 N N . THR A 1 113 ? -6.531 8.938 3.862 1.00 95.19 113 THR A N 1
ATOM 856 C CA . THR A 1 113 ? -5.501 7.990 3.432 1.00 95.19 113 THR A CA 1
ATOM 857 C C . THR A 1 113 ? -4.434 8.684 2.604 1.00 95.19 113 THR A C 1
ATOM 859 O O . THR A 1 113 ? -4.704 9.397 1.634 1.00 95.19 113 THR A O 1
ATOM 862 N N . ARG A 1 114 ? -3.189 8.493 3.025 1.00 94.31 114 ARG A N 1
ATOM 863 C CA . ARG A 1 114 ? -1.985 8.878 2.309 1.00 94.31 114 ARG A CA 1
ATOM 864 C C . ARG A 1 114 ? -1.580 7.730 1.407 1.00 94.31 114 ARG A C 1
ATOM 866 O O . ARG A 1 114 ? -1.418 6.604 1.867 1.00 94.31 114 ARG A O 1
ATOM 873 N N . VAL A 1 115 ? -1.340 8.050 0.145 1.00 93.56 115 VAL A N 1
ATOM 874 C CA . VAL A 1 115 ? -0.726 7.127 -0.803 1.00 93.56 115 VAL A CA 1
ATOM 875 C C . VAL A 1 115 ? 0.691 7.609 -1.066 1.00 93.56 115 VAL A C 1
ATOM 877 O O . VAL A 1 115 ? 0.893 8.740 -1.508 1.00 93.56 115 VAL A O 1
ATOM 880 N N . VAL A 1 116 ? 1.672 6.773 -0.732 1.00 94.75 116 VAL A N 1
ATOM 881 C CA . VAL A 1 116 ? 3.088 7.081 -0.950 1.00 94.75 116 VAL A CA 1
ATOM 882 C C . VAL A 1 116 ? 3.433 6.809 -2.409 1.00 94.75 116 VAL A C 1
ATOM 884 O O . VAL A 1 116 ? 3.038 5.783 -2.961 1.00 94.75 116 VAL A O 1
ATOM 887 N N . VAL A 1 117 ? 4.169 7.733 -3.028 1.00 95.19 117 VAL A N 1
ATOM 888 C CA . VAL A 1 117 ? 4.673 7.586 -4.396 1.00 95.19 117 VAL A CA 1
ATOM 889 C C . VAL A 1 117 ? 6.187 7.371 -4.353 1.00 95.19 117 VAL A C 1
ATOM 891 O O . VAL A 1 117 ? 6.897 8.172 -3.747 1.00 95.19 117 VAL A O 1
ATOM 894 N N . ARG A 1 118 ? 6.656 6.302 -5.001 1.00 94.25 118 ARG A N 1
ATOM 895 C CA . ARG A 1 118 ? 8.047 5.838 -5.103 1.00 94.25 118 ARG A CA 1
ATOM 896 C C . ARG A 1 118 ? 8.463 5.739 -6.580 1.00 94.25 118 ARG A C 1
ATOM 898 O O . ARG A 1 118 ? 8.446 4.638 -7.131 1.00 94.25 118 ARG A O 1
ATOM 905 N N . PRO A 1 119 ? 8.776 6.853 -7.270 1.00 91.50 119 PRO A N 1
ATOM 906 C CA . PRO A 1 119 ? 9.100 6.848 -8.705 1.00 91.50 119 PRO A CA 1
ATOM 907 C C . PRO A 1 119 ? 10.238 5.904 -9.096 1.00 91.50 119 PRO A C 1
ATOM 909 O O . PRO A 1 119 ? 10.240 5.333 -10.179 1.00 91.50 119 PRO A O 1
ATOM 912 N N . GLU A 1 120 ? 11.184 5.683 -8.191 1.00 88.06 120 GLU A N 1
ATOM 913 C CA . GLU A 1 120 ? 12.279 4.727 -8.327 1.00 88.06 120 GLU A CA 1
ATOM 914 C C . GLU A 1 120 ? 11.827 3.262 -8.454 1.00 88.06 120 GLU A C 1
ATOM 916 O O . GLU A 1 120 ? 12.607 2.428 -8.907 1.00 88.06 120 GLU A O 1
ATOM 921 N N . ARG A 1 121 ? 10.575 2.947 -8.092 1.00 86.00 121 ARG A N 1
ATOM 922 C CA . ARG A 1 121 ? 9.948 1.625 -8.258 1.00 86.00 121 ARG A CA 1
ATOM 923 C C . ARG A 1 121 ? 9.273 1.457 -9.626 1.00 86.00 121 ARG A C 1
ATOM 925 O O . ARG A 1 121 ? 8.602 0.445 -9.843 1.00 86.00 121 ARG A O 1
ATOM 932 N N . GLU A 1 122 ? 9.383 2.429 -10.533 1.00 84.62 122 GLU A N 1
ATOM 933 C CA . GLU A 1 122 ? 8.892 2.302 -11.908 1.00 84.62 122 GLU A CA 1
ATOM 934 C C . GLU A 1 122 ? 9.749 1.300 -12.694 1.00 84.62 122 GLU A C 1
ATOM 936 O O . GLU A 1 122 ? 10.977 1.391 -12.732 1.00 84.62 122 GLU A O 1
ATOM 941 N N . VAL A 1 123 ? 9.091 0.334 -13.335 1.00 74.81 123 VAL A N 1
ATOM 942 C CA . VAL A 1 123 ? 9.753 -0.664 -14.176 1.00 74.81 123 VAL A CA 1
ATOM 943 C C . VAL A 1 123 ? 9.600 -0.259 -15.637 1.00 74.81 123 VAL A C 1
ATOM 945 O O . VAL A 1 123 ? 8.487 -0.173 -16.152 1.00 74.81 123 VAL A O 1
ATOM 948 N N . TRP A 1 124 ? 10.729 -0.046 -16.308 1.00 64.94 124 TRP A N 1
ATOM 949 C CA . TRP A 1 124 ? 10.793 0.195 -17.748 1.00 64.94 124 TRP A CA 1
ATOM 950 C C . TRP A 1 124 ? 11.008 -1.139 -18.470 1.00 64.94 124 TRP A C 1
ATOM 952 O O . TRP A 1 124 ? 11.889 -1.910 -18.085 1.00 64.94 124 TRP A O 1
ATOM 962 N N . TRP A 1 125 ? 10.174 -1.416 -19.472 1.00 57.19 125 TRP A N 1
ATOM 963 C CA . TRP A 1 125 ? 10.237 -2.615 -20.317 1.00 57.19 125 TRP A CA 1
ATOM 964 C C . TRP A 1 125 ? 11.270 -2.503 -21.443 1.00 57.19 125 TRP A C 1
ATOM 966 O O . TRP A 1 125 ? 11.549 -1.371 -21.905 1.00 57.19 125 TRP A O 1
#

Organism: Diacronema lutheri (NCBI:txid2081491)

Nearest PDB structures (foldseek):
  2ege-assembly1_A  TM=2.773E-01  e=4.100E+00  Homo sapiens

Sequence (125 aa):
MHVQLQLAEGDLVEYRLPVDEAGRVPDGKRLGVGSVHQGQVFPLCKWSAEADEFLVDEDASPVDVAEAERLLDMGRVWFSNRLVGGGMGPGNPHGEESEDCWSLADVELSAETRVVVRPEREVWW

Secondary structure (DSSP, 8-state):
--------TT-EEEEEPPPPTTSPPGGG--EEEEEEETTEEEEEEESSTT--EEEE-TTSPPEEGGGEEEE--GGGPEEEEEEGGGGTSTTSTTS--EEEEEE-TTS---TTB--EE-GGGPPP-

Solvent-accessible surface area (backbone atoms only — not comparable to full-atom values): 7272 Å² total; per-residue (Å²): 134,84,80,81,79,88,80,53,80,71,40,44,28,35,25,59,51,76,57,48,100,84,70,46,44,65,93,80,25,50,26,31,39,25,37,27,49,96,74,22,26,37,34,38,22,21,37,41,92,83,53,59,49,32,30,73,32,84,89,50,77,65,41,61,46,86,42,53,76,40,80,55,67,66,94,43,50,44,80,49,74,46,47,46,56,53,26,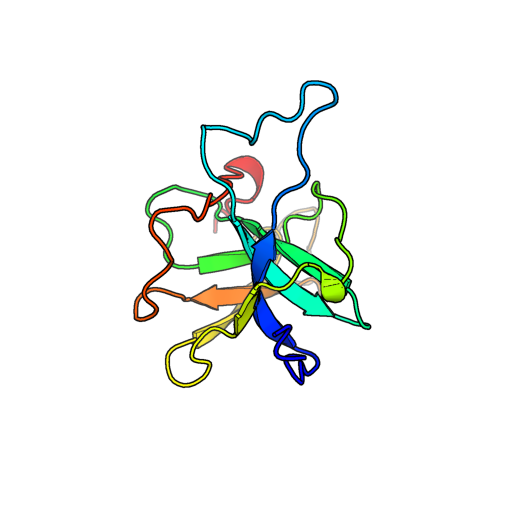59,29,95,89,18,65,81,41,80,46,66,44,66,31,36,31,46,82,76,48,88,72,61,93,44,49,45,79,48,69,41,60,89,68,57,66,68,123